Protein AF-A0AAU1L0T2-F1 (afdb_monomer_lite)

Secondary structure (DSSP, 8-state):
---------EE---HHHHHHHHHH-SS-B-HHHHHHHHHHHHHHH-TTTTTTS--PEEPHHHHHHHHHHHHHTTSEEEEEHHHHHHTTPPP----TTSEEEEEHHHHHHHHHHHHHHHHHHHHHHHHHHHHHHHHHHHHHHHHHHHHHHHHHHHHHHTTSS--S---

Foldseek 3Di:
DDDDDDPQAADQDDLVLLLVLQAVDPAFAFLVSSQVSSLVVVCVVCVPCPVVDDRYTYDSVNSVVSLVVCVVVQQKDWDFPVVCVVLVTDDPCPPRPTTTMHGNVSVVVSNVVSVVVVVVVVVVVVVVVVVVVCVVCVVVVVVVVVVVVVVVVCVVCVCVPVDPDDD

Radius of gyration: 35.53 Å; chains: 1; bounding box: 74×43×124 Å

Structure (mmCIF, N/CA/C/O backbone):
data_AF-A0AAU1L0T2-F1
#
_entry.id   AF-A0AAU1L0T2-F1
#
loop_
_atom_site.group_PDB
_atom_site.id
_atom_site.type_symbol
_atom_site.label_atom_id
_atom_site.label_alt_id
_atom_site.label_comp_id
_atom_site.label_asym_id
_atom_site.label_entity_id
_atom_site.label_seq_id
_atom_site.pdbx_PDB_ins_code
_atom_site.Cartn_x
_atom_site.Cartn_y
_atom_site.Cartn_z
_atom_site.occupancy
_atom_site.B_iso_or_equiv
_atom_site.auth_seq_id
_atom_site.auth_comp_id
_atom_site.auth_asym_id
_atom_site.auth_atom_id
_atom_site.pdbx_PDB_model_num
ATOM 1 N N . MET A 1 1 ? -11.400 26.387 43.778 1.00 40.84 1 MET A N 1
ATOM 2 C CA . MET A 1 1 ? -11.683 26.818 42.391 1.00 40.84 1 MET A CA 1
ATOM 3 C C . MET A 1 1 ? -10.673 26.092 41.508 1.00 40.84 1 MET A C 1
ATOM 5 O O . MET A 1 1 ? -9.512 26.439 41.593 1.00 40.84 1 MET A O 1
ATOM 9 N N . GLY A 1 2 ? -10.930 24.988 40.808 1.00 45.03 2 GLY A N 1
ATOM 10 C CA . GLY A 1 2 ? -12.168 24.442 40.255 1.00 45.03 2 GLY A CA 1
ATOM 11 C C . GLY A 1 2 ? -12.149 24.587 38.727 1.00 45.03 2 GLY A C 1
ATOM 12 O O . GLY A 1 2 ? -12.552 25.646 38.266 1.00 45.03 2 GLY A O 1
ATOM 13 N N . ALA A 1 3 ? -11.637 23.565 38.020 1.00 42.22 3 ALA A N 1
ATOM 14 C CA . ALA A 1 3 ? -11.908 23.133 36.629 1.00 42.22 3 ALA A CA 1
ATOM 15 C C . ALA A 1 3 ? -10.679 22.343 36.118 1.00 42.22 3 ALA A C 1
ATOM 17 O O . ALA A 1 3 ? -9.678 22.920 35.711 1.00 42.22 3 ALA A O 1
ATOM 18 N N . SER A 1 4 ? -10.612 21.043 36.405 1.00 45.81 4 SER A N 1
ATOM 19 C CA . SER A 1 4 ? -11.071 19.992 35.482 1.00 45.81 4 SER A CA 1
ATOM 20 C C . SER A 1 4 ? -10.161 19.885 34.262 1.00 45.81 4 SER A C 1
ATOM 22 O O . SER A 1 4 ? -10.431 20.469 33.218 1.00 45.81 4 SER A O 1
ATOM 24 N N . GLY A 1 5 ? -9.095 19.091 34.397 1.00 42.91 5 GLY A N 1
ATOM 25 C CA . GLY A 1 5 ? -8.595 18.368 33.237 1.00 42.91 5 GLY A CA 1
ATOM 26 C C . GLY A 1 5 ? -9.745 17.491 32.763 1.00 42.91 5 GLY A C 1
ATOM 27 O O . GLY A 1 5 ? -10.209 16.632 33.510 1.00 42.91 5 GLY A O 1
ATOM 28 N N . GLU A 1 6 ? -10.292 17.788 31.589 1.00 48.19 6 GLU A N 1
ATOM 29 C CA . GLU A 1 6 ? -11.193 16.871 30.907 1.00 48.19 6 GLU A CA 1
ATOM 30 C C . GLU A 1 6 ? -10.408 15.581 30.660 1.00 48.19 6 GLU A C 1
ATOM 32 O O . GLU A 1 6 ? -9.675 15.469 29.677 1.00 48.19 6 GLU A O 1
ATOM 37 N N . ASP A 1 7 ? -10.542 14.610 31.565 1.00 53.34 7 ASP A N 1
ATOM 38 C CA . ASP A 1 7 ? -10.287 13.208 31.259 1.00 53.34 7 ASP A CA 1
ATOM 39 C C . ASP A 1 7 ? -11.260 12.847 30.135 1.00 53.34 7 ASP A C 1
ATOM 41 O O . ASP A 1 7 ? -12.399 12.425 30.366 1.00 53.34 7 ASP A O 1
ATOM 45 N N . ARG A 1 8 ? -10.843 13.092 28.886 1.00 62.12 8 ARG A N 1
ATOM 46 C CA . ARG A 1 8 ? -11.517 12.535 27.719 1.00 62.12 8 ARG A CA 1
ATOM 47 C C . ARG A 1 8 ? -11.529 11.037 27.938 1.00 62.12 8 ARG A C 1
ATOM 49 O O . ARG A 1 8 ? -10.487 10.386 27.865 1.00 62.12 8 ARG A O 1
ATOM 56 N N . ARG A 1 9 ? -12.710 10.498 28.239 1.00 75.25 9 ARG A N 1
ATOM 57 C CA . ARG A 1 9 ? -12.905 9.056 28.310 1.00 75.25 9 ARG A CA 1
ATOM 58 C C . ARG A 1 9 ? -12.421 8.485 26.984 1.00 75.25 9 ARG A C 1
ATOM 60 O O . ARG A 1 9 ? -12.771 8.992 25.921 1.00 75.25 9 ARG A O 1
ATOM 67 N N . THR A 1 10 ? -11.556 7.488 27.061 1.00 83.62 10 THR A N 1
ATOM 68 C CA . THR A 1 10 ? -11.160 6.719 25.889 1.00 83.62 10 THR A CA 1
ATOM 69 C C . THR A 1 10 ?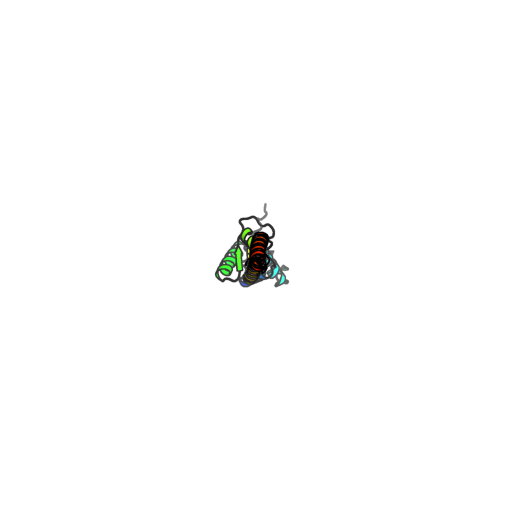 -11.769 5.335 25.981 1.00 83.62 10 THR A C 1
ATOM 71 O O . THR A 1 10 ? -12.031 4.832 27.076 1.00 83.62 10 THR A O 1
ATOM 74 N N . TYR A 1 11 ? -12.026 4.718 24.834 1.00 87.00 11 TYR A N 1
ATOM 75 C CA . TYR A 1 11 ? -12.438 3.320 24.765 1.00 87.00 11 TYR A CA 1
ATOM 76 C C . TYR A 1 11 ? -11.446 2.511 23.935 1.00 87.00 11 TYR A C 1
ATOM 78 O O . TYR A 1 11 ? -10.783 3.040 23.041 1.00 87.00 11 TYR A O 1
ATOM 86 N N . ALA A 1 12 ? -11.361 1.214 24.217 1.00 89.75 12 ALA A N 1
ATOM 87 C CA . ALA A 1 12 ? -10.653 0.270 23.366 1.00 89.75 12 ALA A CA 1
ATOM 88 C C . ALA A 1 12 ? -11.597 -0.176 22.235 1.00 89.75 12 ALA A C 1
ATOM 90 O O . ALA A 1 12 ? -12.632 -0.780 22.535 1.00 89.75 12 ALA A O 1
ATOM 91 N N . PRO A 1 13 ? -11.312 0.155 20.963 1.00 90.19 13 PRO A N 1
ATOM 92 C CA . PRO A 1 13 ? -12.113 -0.335 19.850 1.00 90.19 13 PRO A CA 1
ATOM 93 C C . PRO A 1 13 ? -11.900 -1.833 19.643 1.00 90.19 13 PRO A C 1
ATOM 95 O O . PRO A 1 13 ? -10.905 -2.404 20.082 1.00 90.19 13 PRO A O 1
ATOM 98 N N . SER A 1 14 ? -12.832 -2.471 18.947 1.00 93.31 14 SER A N 1
ATOM 99 C CA . SER A 1 14 ? -12.681 -3.853 18.499 1.00 93.31 14 SER A CA 1
ATOM 100 C C . SER A 1 14 ? -11.795 -3.952 17.252 1.00 93.31 14 SER A C 1
ATOM 102 O O . SER A 1 14 ? -11.683 -3.015 16.454 1.00 93.31 14 SER A O 1
ATOM 104 N N . GLN A 1 15 ? -11.206 -5.130 17.036 1.00 94.56 15 GLN A N 1
ATOM 105 C CA . GLN A 1 15 ? -10.428 -5.431 15.831 1.00 94.56 15 GLN A CA 1
ATOM 106 C C . GLN A 1 15 ? -11.252 -5.234 14.544 1.00 94.56 15 GLN A C 1
ATOM 108 O O . GLN A 1 15 ? -10.737 -4.722 13.549 1.00 94.56 15 GLN A O 1
ATOM 113 N N . GLU A 1 16 ? -12.537 -5.603 14.562 1.00 94.06 16 GLU A N 1
ATOM 114 C CA . GLU A 1 16 ? -13.444 -5.435 13.420 1.00 94.06 16 GLU A CA 1
ATOM 115 C C . GLU A 1 16 ? -13.671 -3.961 13.073 1.00 94.06 16 GLU A C 1
ATOM 117 O O . GLU A 1 16 ? -13.655 -3.601 11.896 1.00 94.06 16 GLU A O 1
ATOM 122 N N . GLU A 1 17 ? -13.831 -3.095 14.077 1.00 93.31 17 GLU A N 1
ATOM 123 C CA . GLU A 1 17 ? -13.991 -1.652 13.871 1.00 93.31 17 GLU A CA 1
ATOM 124 C C . GLU A 1 17 ? -12.731 -1.027 13.265 1.00 93.31 17 GLU A C 1
ATOM 126 O O . GLU A 1 17 ? -12.827 -0.268 12.298 1.00 93.31 17 GLU A O 1
ATOM 131 N N . VAL A 1 18 ? -11.548 -1.387 13.777 1.00 94.50 18 VAL A N 1
ATOM 132 C CA . VAL A 1 18 ? -10.262 -0.916 13.234 1.00 94.50 18 VAL A CA 1
ATOM 133 C C . VAL A 1 18 ? -10.078 -1.391 11.792 1.00 94.50 18 VAL A C 1
ATOM 135 O O . VAL A 1 18 ? -9.724 -0.600 10.913 1.00 94.50 18 VAL A O 1
ATOM 138 N N . LEU A 1 19 ? -10.375 -2.660 11.507 1.00 95.25 19 LEU A N 1
ATOM 139 C CA . LEU A 1 19 ? -10.273 -3.204 10.156 1.00 95.25 19 LEU A CA 1
ATOM 140 C C . LEU A 1 19 ? -11.262 -2.535 9.191 1.00 95.25 19 LEU A C 1
ATOM 142 O O . LEU A 1 19 ? -10.889 -2.208 8.061 1.00 95.25 19 LEU A O 1
ATOM 146 N N . ALA A 1 20 ? -12.509 -2.323 9.616 1.00 93.56 20 ALA A N 1
ATOM 147 C CA . ALA A 1 20 ? -13.526 -1.638 8.825 1.00 93.56 20 ALA A CA 1
ATOM 148 C C . ALA A 1 20 ? -13.111 -0.193 8.519 1.00 93.56 20 ALA A C 1
ATOM 150 O O . ALA A 1 20 ? -13.215 0.242 7.368 1.00 93.56 20 ALA A O 1
ATOM 151 N N . ALA A 1 21 ? -12.563 0.513 9.514 1.00 93.19 21 ALA A N 1
ATOM 152 C CA . ALA A 1 21 ? -12.003 1.843 9.335 1.00 93.19 21 ALA A CA 1
ATOM 153 C C . ALA A 1 21 ? -10.920 1.823 8.260 1.00 93.19 21 ALA A C 1
ATOM 155 O O . ALA A 1 21 ? -11.095 2.491 7.246 1.00 93.19 21 ALA A O 1
ATOM 156 N N . VAL A 1 22 ? -9.873 1.000 8.394 1.00 93.62 22 VAL A N 1
ATOM 157 C CA . VAL A 1 22 ? -8.775 0.908 7.409 1.00 93.62 22 VAL A CA 1
ATOM 158 C C . VAL A 1 22 ? -9.279 0.552 6.004 1.00 93.62 22 VAL A C 1
ATOM 160 O O . VAL A 1 22 ? -8.807 1.118 5.016 1.00 93.62 22 VAL A O 1
ATOM 163 N N . LYS A 1 23 ? -10.256 -0.357 5.889 1.00 92.62 23 LYS A N 1
ATOM 164 C CA . LYS A 1 23 ? -10.842 -0.766 4.599 1.00 92.62 23 LYS A CA 1
ATOM 165 C C . LYS A 1 23 ? -11.682 0.321 3.928 1.00 92.62 23 LYS A C 1
ATOM 167 O O . LYS A 1 23 ? -11.789 0.310 2.702 1.00 92.62 23 LYS A O 1
ATOM 172 N N . SER A 1 24 ? -12.254 1.251 4.692 1.00 89.38 24 SER A N 1
ATOM 173 C CA . SER A 1 24 ? -13.046 2.353 4.135 1.00 89.38 24 SER A CA 1
ATOM 174 C C . SER A 1 24 ? -12.206 3.377 3.360 1.00 89.38 24 SER A C 1
ATOM 176 O O . SER A 1 24 ? -12.738 4.102 2.519 1.00 89.38 24 SER A O 1
ATOM 178 N N . TRP A 1 25 ? -10.887 3.417 3.582 1.00 84.62 25 TRP A N 1
ATOM 179 C CA . TRP A 1 25 ? -10.014 4.397 2.944 1.00 84.62 25 TRP A CA 1
ATOM 180 C C . TRP A 1 25 ? -9.539 3.951 1.560 1.00 84.62 25 TRP A C 1
ATOM 182 O O . TRP A 1 25 ? -8.994 2.863 1.352 1.00 84.62 25 TRP A O 1
ATOM 192 N N . GLY A 1 26 ? -9.644 4.870 0.599 1.00 84.44 26 GLY A N 1
ATOM 193 C CA . GLY A 1 26 ? -9.054 4.722 -0.733 1.00 84.44 26 GLY A CA 1
ATOM 194 C C . GLY A 1 26 ? -7.537 4.949 -0.786 1.00 84.44 26 GLY A C 1
ATOM 195 O O . GLY A 1 26 ? -6.963 4.859 -1.868 1.00 84.44 26 GLY A O 1
ATOM 196 N N . ARG A 1 27 ? -6.891 5.264 0.344 1.00 88.62 27 ARG A N 1
ATOM 197 C CA . ARG A 1 27 ? -5.453 5.554 0.451 1.00 88.62 27 ARG A CA 1
ATOM 198 C C . ARG A 1 27 ? -4.893 5.130 1.819 1.00 88.62 27 ARG A C 1
ATOM 200 O O . ARG A 1 27 ? -5.693 4.966 2.738 1.00 88.62 27 ARG A O 1
ATOM 207 N N . PRO A 1 28 ? -3.564 4.982 1.966 1.00 92.69 28 PRO A N 1
ATOM 208 C CA . PRO A 1 28 ? -2.928 4.779 3.265 1.00 92.69 28 PRO A CA 1
ATOM 209 C C . PRO A 1 28 ? -3.184 5.959 4.207 1.00 92.69 28 PRO A C 1
ATOM 211 O O . PRO A 1 28 ? -3.214 7.106 3.758 1.00 92.69 28 PRO A O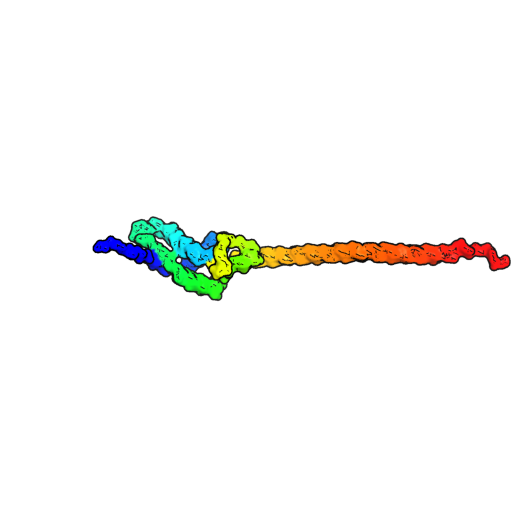 1
ATOM 214 N N . SER A 1 29 ? -3.343 5.677 5.499 1.00 91.62 29 SER A N 1
ATOM 215 C CA . SER A 1 29 ? -3.737 6.675 6.500 1.00 91.62 29 SER A CA 1
ATOM 216 C C . SER A 1 29 ? -2.924 6.570 7.784 1.00 91.62 29 SER A C 1
ATOM 218 O O . SER A 1 29 ? -2.438 5.496 8.140 1.00 91.62 29 SER A O 1
ATOM 220 N N . SER A 1 30 ? -2.766 7.698 8.479 1.00 92.31 30 SER A N 1
ATOM 221 C CA . SER A 1 30 ? -2.051 7.745 9.755 1.00 92.31 30 SER A CA 1
ATOM 222 C C . SER A 1 30 ? -2.833 7.040 10.864 1.00 92.31 30 SER A C 1
ATOM 224 O O . SER A 1 30 ? -4.048 6.857 10.762 1.00 92.31 30 SER A O 1
ATOM 226 N N . LEU A 1 31 ? -2.142 6.676 11.943 1.00 91.94 31 LEU A N 1
ATOM 227 C CA . LEU A 1 31 ? -2.755 6.071 13.126 1.00 91.94 31 LEU A CA 1
ATOM 228 C C . LEU A 1 31 ? -3.900 6.936 13.686 1.00 91.94 31 LEU A C 1
ATOM 230 O O . LEU A 1 31 ? -4.978 6.432 13.989 1.00 91.94 31 LEU A O 1
ATOM 234 N N . GLU A 1 32 ? -3.688 8.247 13.761 1.00 90.75 32 GLU A N 1
ATOM 235 C CA . GLU A 1 32 ? -4.660 9.221 14.261 1.00 90.75 32 GLU A CA 1
ATOM 236 C C . GLU A 1 32 ? -5.886 9.300 13.345 1.00 90.75 32 GLU A C 1
ATOM 238 O O . GLU A 1 32 ? -7.019 9.375 13.815 1.00 90.75 32 GLU A O 1
ATOM 243 N N . SER A 1 33 ? -5.667 9.224 12.030 1.00 91.25 33 SER A N 1
ATOM 244 C CA . SER A 1 33 ? -6.749 9.198 11.042 1.00 91.25 33 SER A CA 1
ATOM 245 C C . SER A 1 33 ? -7.574 7.915 11.144 1.00 91.25 33 SER A C 1
ATOM 247 O O . SER A 1 33 ? -8.796 7.957 10.996 1.00 91.25 33 SER A O 1
ATOM 249 N N . VAL A 1 34 ? -6.929 6.778 11.432 1.00 92.62 34 VAL A N 1
ATOM 250 C CA . VAL A 1 34 ? -7.623 5.508 11.685 1.00 92.62 34 VAL A CA 1
ATOM 251 C C . VAL A 1 34 ? -8.450 5.602 12.966 1.00 92.62 34 VAL A C 1
ATOM 253 O O . VAL A 1 34 ? -9.634 5.283 12.923 1.00 92.62 34 VAL A O 1
ATOM 256 N N . ALA A 1 35 ? -7.886 6.101 14.069 1.00 91.50 35 ALA A N 1
ATOM 257 C CA . ALA A 1 35 ? -8.624 6.290 15.321 1.00 91.50 35 ALA A CA 1
ATOM 258 C C . ALA A 1 35 ? -9.851 7.206 15.133 1.00 91.50 35 ALA A C 1
ATOM 260 O O . ALA A 1 35 ? -10.962 6.854 15.530 1.00 91.50 35 ALA A O 1
ATOM 261 N N . ALA A 1 36 ? -9.689 8.327 14.423 1.00 89.81 36 ALA A N 1
ATOM 262 C CA . ALA A 1 36 ? -10.794 9.232 14.109 1.00 89.81 36 ALA A CA 1
ATOM 263 C C . ALA A 1 36 ? -11.874 8.581 13.223 1.00 89.81 36 ALA A C 1
ATOM 265 O O . ALA A 1 36 ? -13.068 8.841 13.400 1.00 89.81 36 ALA A O 1
ATOM 266 N N . ALA A 1 37 ? -11.478 7.729 12.272 1.00 90.88 37 ALA A N 1
ATOM 267 C CA . ALA A 1 37 ? -12.412 6.986 11.429 1.00 90.88 37 ALA A CA 1
ATOM 268 C C . ALA A 1 37 ? -13.189 5.927 12.223 1.00 90.88 37 ALA A C 1
ATOM 270 O O . ALA A 1 37 ? -14.388 5.772 12.004 1.00 90.88 37 ALA A O 1
ATOM 271 N N . VAL A 1 38 ? -12.538 5.246 13.167 1.00 91.56 38 VAL A N 1
ATOM 272 C CA . VAL A 1 38 ? -13.197 4.316 14.095 1.00 91.56 38 VAL A CA 1
ATOM 273 C C . VAL A 1 38 ? -14.267 5.050 14.912 1.00 91.56 38 VAL A C 1
ATOM 275 O O . VAL A 1 38 ? -15.417 4.611 14.948 1.00 91.56 38 VAL A O 1
ATOM 278 N N . ASP A 1 39 ? -13.951 6.234 15.443 1.00 89.38 39 ASP A N 1
ATOM 279 C CA . ASP A 1 39 ? -14.922 7.070 16.161 1.00 89.38 39 ASP A CA 1
ATOM 280 C C . ASP A 1 39 ? -16.088 7.530 15.284 1.00 89.38 39 ASP A C 1
ATOM 282 O O . ASP A 1 39 ? -17.227 7.635 15.746 1.00 89.38 39 ASP A O 1
ATOM 286 N N . ALA A 1 40 ? -15.823 7.851 14.017 1.00 87.88 40 ALA A N 1
ATOM 287 C CA . ALA A 1 40 ? -16.866 8.227 13.070 1.00 87.88 40 ALA A CA 1
ATOM 288 C C . ALA A 1 40 ? -17.785 7.039 12.744 1.00 87.88 40 ALA A C 1
ATOM 290 O O . ALA A 1 40 ? -19.008 7.193 12.736 1.00 87.88 40 ALA A O 1
ATOM 291 N N . LEU A 1 41 ? -17.213 5.849 12.530 1.00 87.38 41 LEU A N 1
ATOM 292 C CA . LEU A 1 41 ? -17.967 4.623 12.273 1.00 87.38 41 LEU A CA 1
ATOM 293 C C . LEU A 1 41 ? -18.850 4.261 13.463 1.00 87.38 41 LEU A C 1
ATOM 295 O O . LEU A 1 41 ? -20.048 4.033 13.282 1.00 87.38 41 LEU A O 1
ATOM 299 N N . ARG A 1 42 ? -18.301 4.293 14.678 1.00 84.62 42 ARG A N 1
ATOM 300 C CA . ARG A 1 42 ? -19.053 3.983 15.894 1.00 84.62 42 ARG A CA 1
ATOM 301 C C . ARG A 1 42 ? -20.204 4.962 16.125 1.00 84.62 42 ARG A C 1
ATOM 303 O O . ARG A 1 42 ? -21.342 4.534 16.296 1.00 84.62 42 ARG A O 1
ATOM 310 N N . ARG A 1 43 ? -19.956 6.272 15.995 1.00 82.94 43 ARG A N 1
ATOM 311 C CA . ARG A 1 43 ? -21.014 7.302 16.067 1.00 82.94 43 ARG A CA 1
ATOM 312 C C . ARG A 1 43 ? -22.094 7.122 15.001 1.00 82.94 43 ARG A C 1
ATOM 314 O O . ARG A 1 43 ? -23.265 7.384 15.258 1.00 82.94 43 ARG A O 1
ATOM 321 N N . SER A 1 44 ? -21.717 6.678 13.802 1.00 81.38 44 SER A N 1
ATOM 322 C CA . SER A 1 44 ? -22.679 6.432 12.724 1.00 81.38 44 SER A CA 1
ATOM 323 C C . SER A 1 44 ? -23.575 5.215 12.980 1.00 81.38 44 SER A C 1
ATOM 325 O O . SER A 1 44 ? -24.728 5.226 12.544 1.00 81.38 44 SER A O 1
ATOM 327 N N . ARG A 1 45 ? -23.059 4.203 13.695 1.00 80.75 45 ARG A N 1
ATOM 328 C CA . ARG A 1 45 ? -23.766 2.975 14.082 1.00 80.75 45 ARG A CA 1
ATOM 329 C C . ARG A 1 45 ? -24.700 3.220 15.265 1.00 80.75 45 ARG A C 1
ATOM 331 O O . ARG A 1 45 ? -25.869 2.851 15.205 1.00 80.75 45 ARG A O 1
ATOM 338 N N . ASP A 1 46 ? -24.211 3.924 16.280 1.00 73.25 46 ASP A N 1
ATOM 339 C CA . ASP A 1 46 ? -24.907 4.114 17.551 1.00 73.25 46 ASP A CA 1
ATOM 340 C C . ASP A 1 46 ? -25.511 5.523 17.664 1.00 73.25 46 ASP A C 1
ATOM 342 O O . ASP A 1 46 ? -25.338 6.211 18.671 1.00 73.25 46 ASP A O 1
ATOM 346 N N . ARG A 1 47 ? -26.248 5.966 16.631 1.00 63.53 47 ARG A N 1
ATOM 347 C CA . ARG A 1 47 ? -26.852 7.319 16.570 1.00 63.53 47 ARG A CA 1
ATOM 348 C C . ARG A 1 47 ? -27.687 7.690 17.806 1.00 63.53 47 ARG A C 1
ATOM 350 O O . ARG A 1 47 ? -27.842 8.870 18.077 1.00 63.53 47 ARG A O 1
ATOM 357 N N . LEU A 1 48 ? -28.206 6.700 18.539 1.00 56.16 48 LEU A N 1
ATOM 358 C CA . LEU A 1 48 ? -28.976 6.879 19.778 1.00 56.16 48 LEU A CA 1
ATOM 359 C C . LEU A 1 48 ? -28.114 6.900 21.057 1.00 56.16 48 LEU A C 1
ATOM 361 O O . LEU A 1 48 ? -28.524 7.505 22.039 1.00 56.16 48 LEU A O 1
ATOM 365 N N . ALA A 1 49 ? -26.934 6.268 21.072 1.00 53.41 49 ALA A N 1
ATOM 366 C CA . ALA A 1 49 ? -26.038 6.271 22.239 1.00 53.41 49 ALA A CA 1
ATOM 367 C C . ALA A 1 49 ? -25.090 7.483 22.248 1.00 53.41 49 ALA A C 1
ATOM 369 O O . ALA A 1 49 ? -24.628 7.901 23.308 1.00 53.41 49 ALA A O 1
ATOM 370 N N . ALA A 1 50 ? -24.843 8.077 21.075 1.00 53.44 50 ALA A N 1
ATOM 371 C CA . ALA A 1 50 ? -23.979 9.245 20.905 1.00 53.44 50 ALA A CA 1
ATOM 372 C C . ALA A 1 50 ? -24.474 10.511 21.635 1.00 53.44 50 ALA A C 1
ATOM 374 O O . ALA A 1 50 ? -23.676 11.415 21.867 1.00 53.44 50 ALA A O 1
ATOM 375 N N . GLU A 1 51 ? -25.759 10.583 22.002 1.00 54.56 51 GLU A N 1
ATOM 376 C CA . GLU A 1 51 ? -26.306 11.685 22.812 1.00 54.56 51 GLU A CA 1
ATOM 377 C C . GLU A 1 51 ? -26.197 11.439 24.329 1.00 54.56 51 GLU A C 1
ATOM 379 O O . GLU A 1 51 ? -26.315 12.384 25.107 1.00 54.56 51 GLU A O 1
ATOM 384 N N . ALA A 1 52 ? -25.952 10.195 24.762 1.00 53.16 52 ALA A N 1
ATOM 385 C CA . ALA A 1 52 ? -25.951 9.801 26.174 1.00 53.16 52 ALA A CA 1
ATOM 386 C C . ALA A 1 52 ? -24.543 9.585 26.754 1.00 53.16 52 ALA A C 1
ATOM 388 O O . ALA A 1 52 ? -24.327 9.826 27.942 1.00 53.16 52 ALA A O 1
ATOM 389 N N . ASP A 1 53 ? -23.583 9.159 25.931 1.00 52.62 53 ASP A N 1
ATOM 390 C CA . ASP A 1 53 ? -22.186 8.999 26.334 1.00 52.62 53 ASP A CA 1
ATOM 391 C C . ASP A 1 53 ? -21.395 10.239 25.899 1.00 52.62 53 ASP A C 1
ATOM 393 O O . ASP A 1 53 ? -21.263 10.527 24.708 1.00 52.62 53 ASP A O 1
ATOM 397 N N . GLY A 1 54 ? -20.874 11.003 26.865 1.00 57.34 54 GLY A N 1
ATOM 398 C CA . GLY A 1 54 ? -19.966 12.118 26.581 1.00 57.34 54 GLY A CA 1
ATOM 399 C C . GLY A 1 54 ? -18.844 11.671 25.637 1.00 57.34 54 GLY A C 1
ATOM 400 O O . GLY A 1 54 ? -18.400 10.531 25.730 1.00 57.34 54 GLY A O 1
ATOM 401 N N . ALA A 1 55 ? -18.425 12.551 24.720 1.00 62.25 55 ALA A N 1
ATOM 402 C CA . ALA A 1 55 ? -17.576 12.244 23.562 1.00 62.25 55 ALA A CA 1
ATOM 403 C C . ALA A 1 55 ? -16.320 11.414 23.910 1.00 62.25 55 ALA A C 1
ATOM 405 O O . ALA A 1 55 ? -15.248 11.961 24.170 1.00 62.25 55 ALA A O 1
ATOM 406 N N . SER A 1 56 ? -16.472 10.088 23.912 1.00 73.69 56 SER A N 1
ATOM 407 C CA . SER A 1 56 ? -15.401 9.134 24.169 1.00 73.69 56 SER A CA 1
ATOM 408 C C . SER A 1 56 ? -14.674 8.850 22.862 1.00 73.69 56 SER A C 1
ATOM 410 O O . SER A 1 56 ? -15.311 8.536 21.854 1.00 73.69 56 SER A O 1
ATOM 412 N N . CYS A 1 57 ? -13.353 8.995 22.866 1.00 83.62 57 CYS A N 1
ATOM 413 C CA . CYS A 1 57 ? -12.521 8.784 21.681 1.00 83.62 57 CYS A CA 1
ATOM 414 C C . CYS A 1 57 ? -11.854 7.409 21.715 1.00 83.62 57 CYS A C 1
ATOM 416 O O . CYS A 1 57 ? -11.524 6.888 22.783 1.00 83.62 57 CYS A O 1
ATOM 418 N N . ALA A 1 58 ? -11.598 6.826 20.549 1.00 86.00 58 ALA A N 1
ATOM 419 C CA . ALA A 1 58 ? -10.814 5.605 20.455 1.00 86.00 58 ALA A CA 1
ATOM 420 C C . ALA A 1 58 ? -9.415 5.841 21.043 1.00 86.00 58 ALA A C 1
ATOM 422 O O . ALA A 1 58 ? -8.732 6.812 20.705 1.00 86.00 58 ALA A O 1
ATOM 423 N N . SER A 1 59 ? -8.973 4.939 21.919 1.00 90.81 59 SER A N 1
ATOM 424 C CA . SER A 1 59 ? -7.606 4.960 22.431 1.00 90.81 59 SER A CA 1
ATOM 425 C C . SER A 1 59 ? -6.626 4.727 21.282 1.00 90.81 59 SER A C 1
ATOM 427 O O . SER A 1 59 ? -6.621 3.667 20.655 1.00 90.81 59 SER A O 1
ATOM 429 N N . VAL A 1 60 ? -5.776 5.721 21.019 1.00 90.81 60 VAL A N 1
ATOM 430 C CA . VAL A 1 60 ? -4.741 5.662 19.977 1.00 90.81 60 VAL A CA 1
ATOM 431 C C . VAL A 1 60 ? -3.765 4.510 20.234 1.00 90.81 60 VAL A C 1
ATOM 433 O O . VAL A 1 60 ? -3.345 3.839 19.292 1.00 90.81 60 VAL A O 1
ATOM 436 N N . GLU A 1 61 ? -3.450 4.229 21.501 1.00 92.00 61 GLU A N 1
ATOM 437 C CA . GLU A 1 61 ? -2.606 3.094 21.887 1.00 92.00 61 GLU A CA 1
ATOM 438 C C . GLU A 1 61 ? -3.282 1.755 21.577 1.00 92.00 61 GLU A C 1
ATOM 440 O O . GLU A 1 61 ? -2.654 0.880 20.982 1.00 92.00 61 GLU A O 1
ATOM 445 N N . ALA A 1 62 ? -4.574 1.615 21.892 1.00 93.06 62 ALA A N 1
ATOM 446 C CA . ALA A 1 62 ? -5.330 0.402 21.578 1.00 93.06 62 ALA A CA 1
ATOM 447 C C . ALA A 1 62 ? -5.446 0.184 20.060 1.00 93.06 62 ALA A C 1
ATOM 449 O O . ALA A 1 62 ? -5.238 -0.925 19.575 1.00 93.06 62 ALA A O 1
ATOM 450 N N . VAL A 1 63 ? -5.704 1.250 19.291 1.00 94.56 63 VAL A N 1
ATOM 451 C CA . VAL A 1 63 ? -5.713 1.190 17.819 1.00 94.56 63 VAL A CA 1
ATOM 452 C C . VAL A 1 63 ? -4.338 0.788 17.284 1.00 94.56 63 VAL A C 1
ATOM 454 O O . VAL A 1 63 ? -4.260 -0.026 16.368 1.00 94.56 63 VAL A O 1
ATOM 457 N N . SER A 1 64 ? -3.252 1.318 17.853 1.00 94.81 64 SER A N 1
ATOM 458 C CA . SER A 1 64 ? -1.885 0.961 17.458 1.00 94.81 64 SER A CA 1
ATOM 459 C C . SER A 1 64 ? -1.597 -0.525 17.679 1.00 94.81 64 SER A C 1
ATOM 461 O O . SER A 1 64 ? -1.088 -1.178 16.770 1.00 94.81 64 SER A O 1
ATOM 463 N N . GLY A 1 65 ? -1.967 -1.067 18.846 1.00 95.38 65 GLY A N 1
ATOM 464 C CA . GLY A 1 65 ? -1.829 -2.496 19.148 1.00 95.38 65 GLY A CA 1
ATOM 465 C C . GLY A 1 65 ? -2.610 -3.368 18.164 1.00 95.38 65 GLY A C 1
ATOM 466 O O . GLY A 1 65 ? -2.036 -4.244 17.523 1.00 95.38 65 GLY A O 1
ATOM 467 N N . LEU A 1 66 ? -3.884 -3.047 17.931 1.00 96.69 66 LEU A N 1
ATOM 468 C CA . LEU A 1 66 ? -4.729 -3.790 16.988 1.00 96.69 66 LEU A CA 1
ATOM 469 C C . LEU A 1 66 ? -4.225 -3.714 15.542 1.00 96.69 66 LEU A C 1
ATOM 471 O O . LEU A 1 66 ? -4.326 -4.685 14.798 1.00 96.69 66 LEU A O 1
ATOM 475 N N . LEU A 1 67 ? -3.673 -2.576 15.112 1.00 96.31 67 LEU A N 1
ATOM 476 C CA . LEU A 1 67 ? -3.076 -2.452 13.780 1.00 96.31 67 LEU A CA 1
ATOM 477 C C . LEU A 1 67 ? -1.825 -3.321 13.622 1.00 96.31 67 LEU A C 1
ATOM 479 O O . LEU A 1 67 ? -1.593 -3.834 12.528 1.00 96.31 67 LEU A O 1
ATOM 483 N N . GLN A 1 68 ? -1.042 -3.504 14.688 1.00 95.81 68 GLN A N 1
ATOM 484 C CA . GLN A 1 68 ? 0.096 -4.424 14.683 1.00 95.81 68 GLN A CA 1
ATOM 485 C C . GLN A 1 68 ? -0.380 -5.874 14.569 1.00 95.81 68 GLN A C 1
ATOM 487 O O . GLN A 1 68 ? 0.061 -6.578 13.664 1.00 95.81 68 GLN A O 1
ATOM 492 N N . GLU A 1 69 ? -1.353 -6.285 15.384 1.00 96.81 69 GLU A N 1
ATOM 493 C CA . GLU A 1 69 ? -1.956 -7.626 15.307 1.00 96.81 69 GLU A CA 1
ATOM 494 C C . GLU A 1 69 ? -2.555 -7.909 13.917 1.00 96.81 69 GLU A C 1
ATOM 496 O O . GLU A 1 69 ? -2.369 -8.980 13.338 1.00 96.81 69 GLU A O 1
ATOM 501 N N . LEU A 1 70 ? -3.238 -6.925 13.325 1.00 96.88 70 LEU A N 1
ATOM 502 C CA . LEU A 1 70 ? -3.795 -7.032 11.976 1.00 96.88 70 LEU A CA 1
ATOM 503 C C . LEU A 1 70 ? -2.719 -7.101 10.879 1.00 96.88 70 LEU A C 1
ATOM 505 O O . LEU A 1 70 ? -2.979 -7.668 9.813 1.00 96.88 70 LEU A O 1
ATOM 509 N N . ASP A 1 71 ? -1.543 -6.507 11.089 1.00 96.44 71 ASP A N 1
ATOM 510 C CA . ASP A 1 71 ? -0.410 -6.581 10.156 1.00 96.44 71 ASP A CA 1
ATOM 511 C C . ASP A 1 71 ? 0.284 -7.941 10.227 1.00 96.44 71 ASP A C 1
ATOM 513 O O . ASP A 1 71 ? 0.608 -8.521 9.184 1.00 96.44 71 ASP A O 1
ATOM 517 N N . GLU A 1 72 ? 0.424 -8.491 11.435 1.00 96.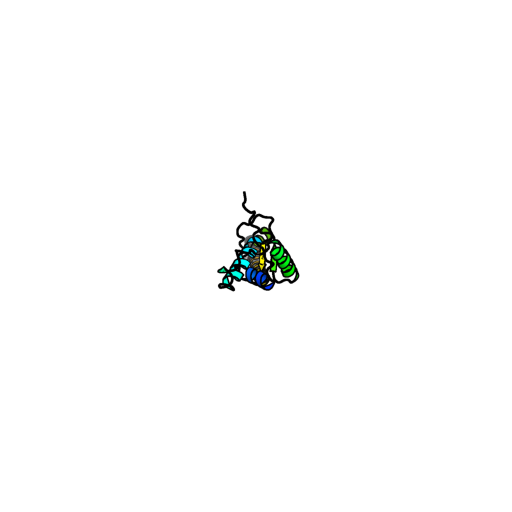19 72 GLU A N 1
ATOM 518 C CA . GLU A 1 72 ? 0.875 -9.866 11.674 1.00 96.19 72 GLU A CA 1
ATOM 519 C C . GLU A 1 72 ? -0.088 -10.884 11.050 1.00 96.19 72 GLU A C 1
ATOM 521 O O . GLU A 1 72 ? 0.341 -11.822 10.377 1.00 96.19 72 GLU A O 1
ATOM 526 N N . ALA A 1 73 ? -1.396 -10.642 11.166 1.00 96.50 73 ALA A N 1
ATOM 527 C CA . ALA A 1 73 ? -2.444 -11.439 10.529 1.00 96.50 73 ALA A CA 1
ATOM 528 C C . ALA A 1 73 ? -2.596 -11.189 9.014 1.00 96.50 73 ALA A C 1
ATOM 530 O O . ALA A 1 73 ? -3.495 -11.751 8.383 1.00 96.50 73 ALA A O 1
ATOM 531 N N . LEU A 1 74 ? -1.746 -10.349 8.408 1.00 95.25 74 LEU A N 1
ATOM 532 C CA . LEU A 1 74 ? -1.753 -10.024 6.976 1.00 95.25 74 LEU A CA 1
ATOM 533 C C . LEU A 1 74 ? -3.094 -9.469 6.464 1.00 95.25 74 LEU A C 1
ATOM 535 O O . LEU A 1 74 ? -3.470 -9.696 5.310 1.00 95.25 74 LEU A O 1
ATOM 539 N N . GLN A 1 75 ? -3.809 -8.716 7.296 1.00 96.94 75 GLN A N 1
ATOM 540 C CA . GLN A 1 75 ? -5.047 -8.034 6.910 1.00 96.94 75 GLN A CA 1
ATOM 541 C C . GLN A 1 75 ? -4.816 -6.560 6.566 1.00 96.94 75 GLN A C 1
ATOM 543 O O . GLN A 1 75 ? -5.452 -6.015 5.655 1.00 96.94 75 GLN A O 1
ATOM 548 N N . VAL A 1 76 ? -3.869 -5.920 7.249 1.00 96.44 76 VAL A N 1
ATOM 549 C CA . VAL A 1 76 ? -3.404 -4.559 6.955 1.00 96.44 76 VAL A CA 1
ATOM 550 C C . VAL A 1 76 ? -1.897 -4.564 6.710 1.00 96.44 76 VAL A C 1
ATOM 552 O O . VAL A 1 76 ? -1.218 -5.543 6.996 1.00 96.44 76 VAL A O 1
ATOM 555 N N . LYS A 1 77 ? -1.379 -3.496 6.109 1.00 95.88 77 LYS A N 1
ATOM 556 C CA . LYS A 1 77 ? 0.055 -3.251 5.945 1.00 95.88 77 LYS A CA 1
ATOM 557 C C . LYS A 1 77 ? 0.386 -1.863 6.449 1.00 95.88 77 LYS A C 1
ATOM 559 O O . LYS A 1 77 ? -0.280 -0.901 6.067 1.00 95.88 77 LYS A O 1
ATOM 564 N N . GLY A 1 78 ? 1.417 -1.779 7.283 1.00 94.06 78 GLY A N 1
ATOM 565 C CA . GLY A 1 78 ? 1.958 -0.527 7.802 1.00 94.06 78 GLY A CA 1
ATOM 566 C C . GLY A 1 78 ? 3.331 -0.228 7.212 1.00 94.06 78 GLY A C 1
ATOM 567 O O . GLY A 1 78 ? 4.301 -0.908 7.543 1.00 94.06 78 GLY A O 1
ATOM 568 N N . TYR A 1 79 ? 3.442 0.819 6.393 1.00 92.56 79 TYR A N 1
ATOM 569 C CA . TYR A 1 79 ? 4.726 1.268 5.842 1.00 92.56 79 TYR A CA 1
ATOM 570 C C . TYR A 1 79 ? 4.961 2.765 6.031 1.00 92.56 79 TYR A C 1
ATOM 572 O O . TYR A 1 79 ? 3.995 3.528 6.080 1.00 92.56 79 TYR A O 1
ATOM 580 N N . PRO A 1 80 ? 6.230 3.211 6.090 1.00 91.25 80 PRO A N 1
ATOM 581 C CA . PRO A 1 80 ? 6.565 4.622 5.944 1.00 91.25 80 PRO A CA 1
ATOM 582 C C . PRO A 1 80 ? 6.027 5.202 4.628 1.00 91.25 80 PRO A C 1
ATOM 584 O O . PRO A 1 80 ? 5.878 4.486 3.633 1.00 91.25 80 PRO A O 1
ATOM 587 N N . SER A 1 81 ? 5.767 6.511 4.618 1.00 89.56 81 SER A N 1
ATOM 588 C CA . SER A 1 81 ? 5.228 7.237 3.455 1.00 89.56 81 SER A CA 1
ATOM 589 C C . SER A 1 81 ? 6.032 6.991 2.167 1.00 89.56 81 SER A C 1
ATOM 591 O O . SER A 1 81 ? 5.446 6.715 1.120 1.00 89.56 81 SER A O 1
ATOM 593 N N . GLU A 1 82 ? 7.367 6.987 2.241 1.00 89.56 82 GLU A N 1
ATOM 594 C CA . GLU A 1 82 ? 8.256 6.748 1.091 1.00 89.56 82 GLU A CA 1
ATOM 595 C C . GLU A 1 82 ? 8.020 5.405 0.383 1.00 89.56 82 GLU A C 1
ATOM 597 O O . GLU A 1 82 ? 8.029 5.343 -0.846 1.00 89.56 82 GLU A O 1
ATOM 602 N N . ASN A 1 83 ? 7.722 4.343 1.132 1.00 91.44 83 ASN A N 1
ATOM 603 C CA . ASN A 1 83 ? 7.479 3.018 0.564 1.00 91.44 83 ASN A CA 1
ATOM 604 C C . ASN A 1 83 ? 6.135 2.965 -0.170 1.00 91.44 83 ASN A C 1
ATOM 606 O O . ASN A 1 83 ? 6.015 2.311 -1.206 1.00 91.44 83 ASN A O 1
ATOM 610 N N . TRP A 1 84 ? 5.125 3.688 0.319 1.00 92.19 84 TRP A N 1
ATOM 611 C CA . TRP A 1 84 ? 3.864 3.846 -0.407 1.00 92.19 84 TRP A CA 1
ATOM 612 C C . TRP A 1 84 ? 4.061 4.631 -1.706 1.00 92.19 84 TRP A C 1
ATOM 614 O O . TRP A 1 84 ? 3.542 4.233 -2.751 1.00 92.19 84 TRP A O 1
ATOM 624 N N . VAL A 1 85 ? 4.868 5.694 -1.667 1.00 90.56 85 VAL A N 1
ATOM 625 C CA . VAL A 1 85 ? 5.215 6.482 -2.858 1.00 90.56 85 VAL A CA 1
ATOM 626 C C . VAL A 1 85 ? 5.987 5.640 -3.877 1.00 90.56 85 VAL A C 1
ATOM 628 O O . VAL A 1 85 ? 5.681 5.713 -5.067 1.00 90.56 85 VAL A O 1
ATOM 631 N N . ALA A 1 86 ? 6.911 4.781 -3.439 1.00 89.44 86 ALA A N 1
ATOM 632 C CA . ALA A 1 86 ? 7.628 3.849 -4.315 1.00 89.44 86 ALA A CA 1
ATOM 633 C C . ALA A 1 86 ? 6.686 2.856 -5.028 1.00 89.44 86 ALA A C 1
ATOM 635 O O . ALA A 1 86 ? 6.904 2.507 -6.188 1.00 89.44 86 ALA A O 1
ATOM 636 N N . LEU A 1 87 ? 5.579 2.466 -4.386 1.00 89.56 87 LEU A N 1
ATOM 637 C CA . LEU A 1 87 ? 4.505 1.674 -5.008 1.00 89.56 87 LEU A CA 1
ATOM 638 C C . LEU A 1 87 ? 3.606 2.499 -5.953 1.00 89.56 87 LEU A C 1
ATOM 640 O O . LEU A 1 87 ? 2.677 1.965 -6.565 1.00 89.56 87 LEU A O 1
ATOM 644 N N . GLY A 1 88 ? 3.862 3.800 -6.095 1.00 89.12 88 GLY A N 1
ATOM 645 C CA . GLY A 1 88 ? 3.053 4.728 -6.881 1.00 89.12 88 GLY A CA 1
ATOM 646 C C . GLY A 1 88 ? 1.728 5.097 -6.211 1.00 89.12 88 GLY A C 1
ATOM 647 O O . GLY A 1 88 ? 0.787 5.484 -6.907 1.00 89.12 88 GLY A O 1
ATOM 648 N N . VAL A 1 89 ? 1.629 4.948 -4.887 1.00 90.62 89 VAL A N 1
ATOM 649 C CA . VAL A 1 89 ? 0.453 5.315 -4.091 1.00 90.62 89 VAL A CA 1
ATOM 650 C C . VAL A 1 89 ? 0.625 6.739 -3.567 1.00 90.62 89 VAL A C 1
ATOM 652 O O . VAL A 1 89 ? 1.677 7.102 -3.047 1.00 90.62 89 VAL A O 1
ATOM 655 N N . ARG A 1 90 ? -0.419 7.564 -3.700 1.00 86.00 90 ARG A N 1
ATOM 656 C CA . ARG A 1 90 ? -0.409 8.938 -3.182 1.00 86.00 90 ARG A CA 1
ATOM 657 C C . ARG A 1 90 ? -0.659 8.916 -1.677 1.00 86.00 90 ARG A C 1
ATOM 659 O O . ARG A 1 90 ? -1.676 8.381 -1.237 1.00 86.00 90 ARG A O 1
ATOM 666 N N . THR A 1 91 ? 0.239 9.529 -0.918 1.00 84.31 91 THR A N 1
ATOM 667 C CA . THR A 1 91 ? 0.081 9.780 0.517 1.00 84.31 91 THR A CA 1
ATOM 668 C C . THR A 1 91 ? -0.276 11.249 0.740 1.00 84.31 91 THR A C 1
ATOM 670 O O . THR A 1 91 ? -0.044 12.101 -0.119 1.00 84.31 91 THR A O 1
ATOM 673 N N . ASP A 1 92 ? -0.883 11.562 1.875 1.00 73.12 92 ASP A N 1
ATOM 674 C CA . ASP A 1 92 ? -1.321 12.907 2.267 1.00 73.12 92 ASP A CA 1
ATOM 675 C C . ASP A 1 92 ? -0.196 13.765 2.874 1.00 73.12 92 ASP A C 1
ATOM 677 O O . ASP A 1 92 ? -0.452 14.734 3.583 1.00 73.12 92 ASP A O 1
ATOM 681 N N . GLY A 1 93 ? 1.063 13.451 2.556 1.00 64.06 93 GLY A N 1
ATOM 682 C CA . GLY A 1 93 ? 2.213 14.236 3.005 1.00 64.06 93 GLY A CA 1
ATOM 683 C C . GLY A 1 93 ? 2.538 14.070 4.490 1.00 64.06 93 GLY A C 1
ATOM 684 O O . GLY A 1 93 ? 3.262 14.898 5.039 1.00 64.06 93 GLY A O 1
ATOM 685 N N . SER A 1 94 ? 2.039 13.011 5.145 1.00 61.34 94 SER A N 1
ATOM 686 C CA . SER A 1 94 ? 2.447 12.677 6.513 1.00 61.34 94 SER A CA 1
ATOM 687 C C . SER A 1 94 ? 3.974 12.580 6.597 1.00 61.34 94 SER A C 1
ATOM 689 O O . SER A 1 94 ? 4.594 11.963 5.724 1.00 61.34 94 SER A O 1
ATOM 691 N N . ALA A 1 95 ? 4.566 13.155 7.646 1.00 54.94 95 ALA A N 1
ATOM 692 C CA . ALA A 1 95 ? 6.013 13.209 7.841 1.00 54.94 95 ALA A CA 1
ATOM 693 C C . ALA A 1 95 ? 6.697 11.845 7.608 1.00 54.94 95 ALA A C 1
ATOM 695 O O . ALA A 1 95 ? 6.168 10.806 8.005 1.00 54.94 95 ALA A O 1
ATOM 696 N N . ASN A 1 96 ? 7.897 11.874 7.010 1.00 58.38 96 ASN A N 1
ATOM 697 C CA . ASN A 1 96 ? 8.711 10.738 6.525 1.00 58.38 96 ASN A CA 1
ATOM 698 C C . ASN A 1 96 ? 9.093 9.656 7.567 1.00 58.38 96 ASN A C 1
ATOM 700 O O . ASN A 1 96 ? 10.009 8.879 7.341 1.00 58.38 96 ASN A O 1
ATOM 704 N N . ARG A 1 97 ? 8.451 9.583 8.735 1.00 59.75 97 ARG A N 1
ATOM 705 C CA . ARG A 1 97 ? 8.770 8.598 9.784 1.00 59.75 97 ARG A CA 1
ATOM 706 C C . ARG A 1 97 ? 7.561 7.878 10.364 1.00 59.75 97 ARG A C 1
ATOM 708 O O . ARG A 1 97 ? 7.739 6.865 11.036 1.00 59.75 97 ARG A O 1
ATOM 715 N N . THR A 1 98 ? 6.346 8.354 10.103 1.00 79.25 98 THR A N 1
ATOM 716 C CA . THR A 1 98 ? 5.143 7.710 10.635 1.00 79.25 98 THR A CA 1
ATOM 717 C C . THR A 1 98 ? 4.685 6.614 9.679 1.00 79.25 98 THR A C 1
ATOM 719 O O . THR A 1 98 ? 4.592 6.828 8.468 1.00 79.25 98 THR A O 1
ATOM 722 N N . LYS A 1 99 ? 4.410 5.420 10.217 1.00 90.12 99 LYS A N 1
ATOM 723 C CA . LYS A 1 99 ? 3.785 4.347 9.438 1.00 90.12 99 LYS A CA 1
ATOM 724 C C . LYS A 1 99 ? 2.370 4.770 9.047 1.00 90.12 99 LYS A C 1
ATOM 726 O O . LYS A 1 99 ? 1.573 5.156 9.900 1.00 90.12 99 LYS A O 1
ATOM 731 N N . LEU A 1 100 ? 2.071 4.652 7.762 1.00 93.69 100 LEU A N 1
ATOM 732 C CA . LEU A 1 100 ? 0.728 4.732 7.215 1.00 93.69 100 LEU A CA 1
ATOM 733 C C . LEU A 1 100 ? 0.188 3.323 7.004 1.00 93.69 100 LEU A C 1
ATOM 735 O O . LEU A 1 100 ? 0.908 2.437 6.529 1.00 93.69 100 LEU A O 1
ATOM 739 N N . TRP A 1 101 ? -1.085 3.152 7.326 1.0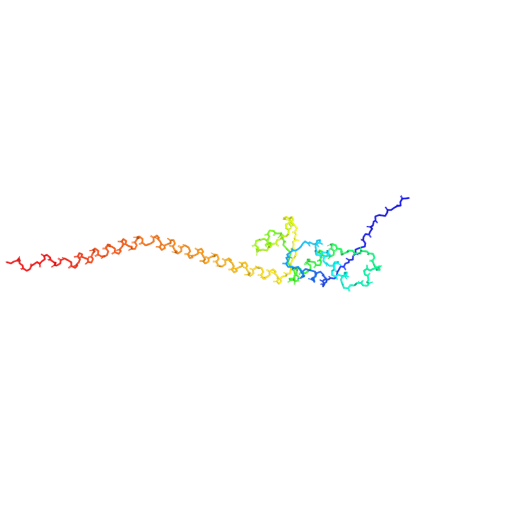0 94.75 101 TRP A N 1
ATOM 740 C CA . TRP A 1 101 ? -1.779 1.876 7.331 1.00 94.75 101 TRP A CA 1
ATOM 741 C C . TRP A 1 101 ? -2.764 1.797 6.178 1.00 94.75 101 TRP A C 1
ATOM 743 O O . TRP A 1 101 ? -3.505 2.745 5.910 1.00 94.75 101 TRP A O 1
ATOM 753 N N . TRP A 1 102 ? -2.786 0.654 5.499 1.00 95.69 102 TRP A N 1
ATOM 754 C CA . TRP A 1 102 ? -3.766 0.371 4.458 1.00 95.69 102 TRP A CA 1
ATOM 755 C C . TRP A 1 102 ? -4.124 -1.112 4.420 1.00 95.69 102 TRP A C 1
ATOM 757 O O . TRP A 1 102 ? -3.389 -1.948 4.940 1.00 95.69 102 TRP A O 1
ATOM 767 N N . SER A 1 103 ? -5.250 -1.462 3.799 1.00 96.12 103 SER A N 1
ATOM 768 C CA . SER A 1 103 ? -5.638 -2.872 3.669 1.00 96.12 103 SER A CA 1
ATOM 769 C C . SER A 1 103 ? -4.673 -3.645 2.761 1.00 96.12 103 SER A C 1
ATOM 771 O O . SER A 1 103 ? -4.199 -3.123 1.745 1.00 96.12 103 SER A O 1
ATOM 773 N N . VAL A 1 104 ? -4.417 -4.914 3.094 1.00 95.88 104 VAL A N 1
ATOM 774 C CA . VAL A 1 104 ? -3.544 -5.788 2.291 1.00 95.88 104 VAL A CA 1
ATOM 775 C C . VAL A 1 104 ? -4.074 -5.979 0.877 1.00 95.88 104 VAL A C 1
ATOM 777 O O . VAL A 1 104 ? -3.286 -5.974 -0.066 1.00 95.88 104 VAL A O 1
ATOM 780 N N . ASP A 1 105 ? -5.390 -6.088 0.696 1.00 94.38 105 ASP A N 1
ATOM 781 C CA . ASP A 1 105 ? -5.994 -6.236 -0.632 1.00 94.38 105 ASP A CA 1
ATOM 782 C C . ASP A 1 105 ? -5.653 -5.055 -1.543 1.00 94.38 105 ASP A C 1
ATOM 784 O O . ASP A 1 105 ? -5.257 -5.231 -2.698 1.00 94.38 105 ASP A O 1
ATOM 788 N N . ARG A 1 106 ? -5.740 -3.834 -1.007 1.00 93.62 106 ARG A N 1
ATOM 789 C CA . ARG A 1 106 ? -5.383 -2.619 -1.741 1.00 93.62 106 ARG A CA 1
ATOM 790 C C . ARG A 1 106 ? -3.885 -2.512 -1.989 1.00 93.62 106 ARG A C 1
ATOM 792 O O . ARG A 1 106 ? -3.481 -2.167 -3.099 1.00 93.62 106 ARG A O 1
ATOM 799 N N . TRP A 1 107 ? -3.066 -2.864 -1.002 1.00 94.56 107 TRP A N 1
ATOM 800 C CA . TRP A 1 107 ? -1.618 -2.934 -1.180 1.00 94.56 107 TRP A CA 1
ATOM 801 C C . TRP A 1 107 ? -1.232 -3.914 -2.300 1.00 94.56 107 TRP A C 1
ATOM 803 O O . TRP A 1 107 ? -0.469 -3.543 -3.190 1.00 94.56 107 TRP A O 1
ATOM 813 N N . ARG A 1 108 ? -1.814 -5.121 -2.331 1.00 94.94 108 ARG A N 1
ATOM 814 C CA . ARG A 1 108 ? -1.581 -6.121 -3.391 1.00 94.94 108 ARG A CA 1
ATOM 815 C C . ARG A 1 108 ? -1.969 -5.593 -4.767 1.00 94.94 108 ARG A C 1
ATOM 817 O O . ARG A 1 108 ? -1.221 -5.774 -5.726 1.00 94.94 108 ARG A O 1
ATOM 824 N N . GLN A 1 109 ? -3.109 -4.910 -4.871 1.00 94.38 109 GLN A N 1
ATOM 825 C CA . GLN A 1 109 ? -3.538 -4.275 -6.121 1.00 94.38 109 GLN A CA 1
ATOM 826 C C . GLN A 1 109 ? -2.534 -3.214 -6.590 1.00 94.38 109 GLN A C 1
ATOM 828 O O . GLN A 1 109 ? -2.170 -3.199 -7.768 1.00 94.38 109 GLN A O 1
ATOM 833 N N . ALA A 1 110 ? -2.060 -2.359 -5.680 1.00 93.19 110 ALA A N 1
ATOM 834 C CA . ALA A 1 110 ? -1.073 -1.328 -5.990 1.00 93.19 110 ALA A CA 1
ATOM 835 C C . ALA A 1 110 ? 0.274 -1.935 -6.414 1.00 93.19 110 ALA A C 1
ATOM 837 O O . ALA A 1 110 ? 0.823 -1.546 -7.445 1.00 93.19 110 ALA A O 1
ATOM 838 N N . ALA A 1 111 ? 0.758 -2.942 -5.684 1.00 93.62 111 ALA A N 1
ATOM 839 C CA . ALA A 1 111 ? 1.986 -3.663 -6.003 1.00 93.62 111 ALA A CA 1
ATOM 840 C C . ALA A 1 111 ? 1.908 -4.339 -7.382 1.00 93.62 111 ALA A C 1
ATOM 842 O O . ALA A 1 111 ? 2.807 -4.172 -8.204 1.00 93.62 111 ALA A O 1
ATOM 843 N N . ALA A 1 112 ? 0.800 -5.017 -7.692 1.00 95.12 112 ALA A N 1
ATOM 844 C CA . ALA A 1 112 ? 0.589 -5.620 -9.006 1.00 95.12 112 ALA A CA 1
ATOM 845 C C . ALA A 1 112 ? 0.525 -4.567 -10.127 1.00 95.12 112 ALA A C 1
ATOM 847 O O . ALA A 1 112 ? 1.061 -4.774 -11.215 1.00 95.12 112 ALA A O 1
ATOM 848 N N . ALA A 1 113 ? -0.112 -3.420 -9.877 1.00 93.44 113 ALA A N 1
ATOM 849 C CA . ALA A 1 11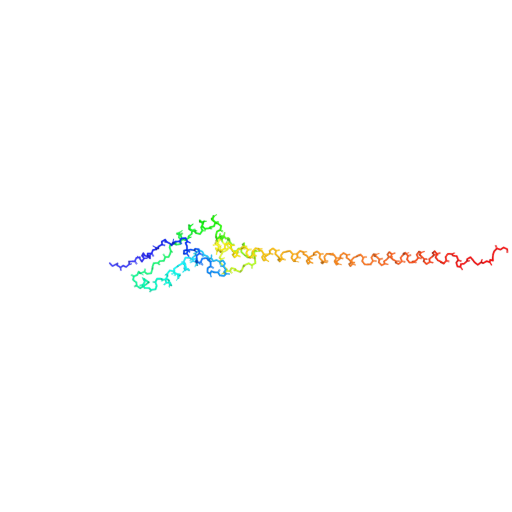3 ? -0.150 -2.317 -10.835 1.00 93.44 113 ALA A CA 1
ATOM 850 C C . ALA A 1 113 ? 1.227 -1.672 -11.052 1.00 93.44 113 ALA A C 1
ATOM 852 O O . ALA A 1 113 ? 1.503 -1.188 -12.150 1.00 93.44 113 ALA A O 1
ATOM 853 N N . ARG A 1 114 ? 2.090 -1.643 -10.030 1.00 92.44 114 ARG A N 1
ATOM 854 C CA . ARG A 1 114 ? 3.477 -1.192 -10.169 1.00 92.44 114 ARG A CA 1
ATOM 855 C C . ARG A 1 114 ? 4.304 -2.193 -10.973 1.00 92.44 114 ARG A C 1
ATOM 857 O O . ARG A 1 114 ? 4.883 -1.792 -11.972 1.00 92.44 114 ARG A O 1
ATOM 864 N N . ALA A 1 115 ? 4.239 -3.479 -10.634 1.00 93.75 115 ALA A N 1
ATOM 865 C CA . ALA A 1 115 ? 4.957 -4.533 -11.353 1.00 93.75 115 ALA A CA 1
ATOM 866 C C . ALA A 1 115 ? 4.619 -4.566 -12.855 1.00 93.75 115 ALA A C 1
ATOM 868 O O . ALA A 1 115 ? 5.506 -4.716 -13.689 1.00 93.75 115 ALA A O 1
ATOM 869 N N . ARG A 1 116 ? 3.344 -4.360 -13.221 1.00 94.00 116 ARG A N 1
ATOM 870 C CA . ARG A 1 116 ? 2.940 -4.248 -14.634 1.00 94.00 116 ARG A CA 1
ATOM 871 C C . ARG A 1 116 ? 3.571 -3.050 -15.347 1.00 94.00 116 ARG A C 1
ATOM 873 O O . ARG A 1 116 ? 3.934 -3.178 -16.509 1.00 94.00 116 ARG A O 1
ATOM 880 N N . ARG A 1 117 ? 3.685 -1.906 -14.667 1.00 93.00 117 ARG A N 1
ATOM 881 C CA . ARG A 1 117 ? 4.328 -0.706 -15.222 1.00 93.00 117 ARG A CA 1
ATOM 882 C C . ARG A 1 117 ? 5.829 -0.909 -15.392 1.00 93.00 117 ARG A C 1
ATOM 884 O O . ARG A 1 117 ? 6.339 -0.618 -16.461 1.00 93.00 117 ARG A O 1
ATOM 891 N N . ASP A 1 118 ? 6.494 -1.486 -14.394 1.00 93.38 118 ASP A N 1
ATOM 892 C CA . ASP A 1 118 ? 7.928 -1.794 -14.467 1.00 93.38 118 ASP A CA 1
ATOM 893 C C . ASP A 1 118 ? 8.246 -2.748 -15.627 1.00 93.38 118 ASP A C 1
ATOM 895 O O . ASP A 1 118 ? 9.220 -2.560 -16.352 1.00 93.38 118 ASP A O 1
ATOM 899 N N . GLU A 1 119 ? 7.389 -3.746 -15.850 1.00 94.44 119 GLU A N 1
ATOM 900 C CA . GLU A 1 119 ? 7.509 -4.658 -16.986 1.00 94.44 119 GLU A CA 1
ATOM 901 C C . GLU A 1 119 ? 7.342 -3.944 -18.334 1.00 94.44 119 GLU A C 1
ATOM 903 O O . GLU A 1 119 ? 8.080 -4.214 -19.282 1.00 94.44 119 GLU A O 1
ATOM 908 N N . GLU A 1 120 ? 6.380 -3.028 -18.436 1.00 94.12 120 GLU A N 1
ATOM 909 C CA . GLU A 1 120 ? 6.170 -2.240 -19.649 1.00 94.12 120 GLU A CA 1
ATOM 910 C C . GLU A 1 120 ? 7.343 -1.289 -19.919 1.00 94.12 120 GLU A C 1
ATOM 912 O O . GLU A 1 120 ? 7.820 -1.207 -21.052 1.00 94.12 120 GLU A O 1
ATOM 917 N N . ASP A 1 121 ? 7.844 -0.614 -18.885 1.00 93.81 121 ASP A N 1
ATOM 918 C CA . ASP A 1 121 ? 8.994 0.282 -18.983 1.00 93.81 121 ASP A CA 1
ATOM 919 C C . ASP A 1 121 ? 10.251 -0.487 -19.407 1.00 93.81 121 ASP A C 1
ATOM 921 O O . ASP A 1 121 ? 10.947 -0.063 -20.332 1.00 93.81 121 ASP A O 1
ATOM 925 N N . ARG A 1 122 ? 10.478 -1.683 -18.848 1.00 94.44 122 ARG A N 1
ATOM 926 C CA . ARG A 1 122 ? 11.571 -2.572 -19.263 1.00 94.44 122 ARG A CA 1
ATOM 927 C C . ARG A 1 122 ? 11.476 -2.958 -20.738 1.00 94.44 122 ARG A C 1
ATOM 929 O O . ARG A 1 122 ? 12.464 -2.849 -21.459 1.00 94.44 122 ARG A O 1
ATOM 936 N N . ARG A 1 123 ? 10.291 -3.346 -21.221 1.00 94.56 123 ARG A N 1
ATOM 937 C CA . ARG A 1 123 ? 10.085 -3.672 -22.646 1.00 94.56 123 ARG A CA 1
ATOM 938 C C . ARG A 1 123 ? 10.322 -2.473 -23.555 1.00 94.56 123 ARG A C 1
ATOM 940 O O . ARG A 1 123 ? 10.886 -2.622 -24.635 1.00 94.56 123 ARG A O 1
ATOM 947 N N . ARG A 1 124 ? 9.908 -1.276 -23.133 1.00 94.00 124 ARG A N 1
ATOM 948 C CA . ARG A 1 124 ? 10.159 -0.034 -23.881 1.00 94.00 124 ARG A CA 1
ATOM 949 C C . ARG A 1 124 ? 11.648 0.284 -23.948 1.00 94.00 124 ARG A C 1
ATOM 951 O O . ARG A 1 124 ? 12.125 0.711 -24.995 1.00 94.00 124 ARG A O 1
ATOM 958 N N . GLU A 1 125 ? 12.383 0.081 -22.860 1.00 94.12 125 GLU A N 1
ATOM 959 C CA . GLU A 1 125 ? 13.837 0.242 -22.855 1.00 94.12 125 GLU A CA 1
ATOM 960 C C . GLU A 1 125 ? 14.535 -0.781 -23.750 1.00 94.12 125 GLU A C 1
ATOM 962 O O . GLU A 1 125 ? 15.423 -0.407 -24.514 1.00 94.12 125 GLU A O 1
ATOM 967 N N . GLU A 1 126 ? 14.129 -2.050 -23.693 1.00 93.38 126 GLU A N 1
ATOM 968 C CA . GLU A 1 126 ? 14.647 -3.106 -24.568 1.00 93.38 126 GLU A CA 1
ATOM 969 C C . GLU A 1 126 ? 14.406 -2.761 -26.047 1.00 93.38 126 GLU A C 1
ATOM 971 O O . GLU A 1 126 ? 15.351 -2.782 -26.834 1.00 93.38 126 GLU A O 1
ATOM 976 N N . ALA A 1 127 ? 13.196 -2.320 -26.404 1.00 92.19 127 ALA A N 1
ATOM 977 C CA . ALA A 1 127 ? 12.868 -1.892 -27.764 1.00 92.19 127 ALA A CA 1
ATOM 978 C C . ALA A 1 127 ? 13.709 -0.689 -28.229 1.00 92.19 127 ALA A C 1
ATOM 980 O O . ALA A 1 127 ? 14.202 -0.677 -29.355 1.00 92.19 127 ALA A O 1
ATOM 981 N N . ARG A 1 128 ? 13.932 0.308 -27.358 1.00 92.19 128 ARG A N 1
ATOM 982 C CA . ARG A 1 128 ? 14.812 1.452 -27.669 1.00 92.19 128 ARG A CA 1
ATOM 983 C C . ARG A 1 128 ? 16.254 1.010 -27.903 1.00 92.19 128 ARG A C 1
ATOM 985 O O . ARG A 1 128 ? 16.893 1.483 -28.836 1.00 92.19 128 ARG A O 1
ATOM 992 N N . ARG A 1 129 ? 16.764 0.085 -27.083 1.00 91.19 129 ARG A N 1
ATOM 993 C CA . ARG A 1 129 ? 18.117 -0.467 -27.249 1.00 91.19 129 ARG A CA 1
ATOM 994 C C . ARG A 1 129 ? 18.246 -1.251 -28.551 1.00 91.19 129 ARG A C 1
ATOM 996 O O . ARG A 1 129 ? 19.264 -1.122 -29.226 1.00 91.19 129 ARG A O 1
ATOM 1003 N N . GLU A 1 130 ? 17.241 -2.044 -28.912 1.00 89.88 130 GLU A N 1
ATOM 1004 C CA . GLU A 1 130 ? 17.221 -2.768 -30.185 1.00 89.88 130 GLU A CA 1
ATOM 1005 C C . GLU A 1 130 ? 17.188 -1.805 -31.379 1.00 89.88 130 GLU A C 1
ATOM 1007 O O . GLU A 1 130 ? 17.962 -1.975 -32.322 1.00 89.88 130 GLU A O 1
ATOM 1012 N N . GLU A 1 131 ? 16.379 -0.744 -31.313 1.00 88.56 131 GLU A N 1
ATOM 1013 C CA . GLU A 1 131 ? 16.347 0.296 -32.344 1.00 88.56 131 GLU A CA 1
ATOM 1014 C C . GLU A 1 131 ? 17.704 1.005 -32.481 1.00 88.56 131 GLU A C 1
ATOM 1016 O O . GLU A 1 131 ? 18.212 1.172 -33.592 1.00 88.56 131 GLU A O 1
ATOM 1021 N N . ASP A 1 132 ? 18.337 1.372 -31.365 1.00 88.50 132 ASP A N 1
ATOM 1022 C CA . ASP A 1 132 ? 19.665 1.992 -31.361 1.00 88.50 132 ASP A CA 1
ATOM 1023 C C . ASP A 1 132 ? 20.733 1.064 -31.959 1.00 88.50 132 ASP A C 1
ATOM 1025 O O . ASP A 1 132 ? 21.603 1.509 -32.719 1.00 88.50 132 ASP A O 1
ATOM 1029 N N . LEU A 1 133 ? 20.666 -0.238 -31.664 1.00 87.06 133 LEU A N 1
ATOM 1030 C CA . LEU A 1 133 ? 21.541 -1.242 -32.268 1.00 87.06 133 LEU A CA 1
ATOM 1031 C C . LEU A 1 133 ? 21.287 -1.374 -33.773 1.00 87.06 133 LEU A C 1
ATOM 1033 O O . LEU A 1 133 ? 22.246 -1.371 -34.546 1.00 87.06 133 LEU A O 1
ATOM 1037 N N . ALA A 1 134 ? 20.027 -1.425 -34.207 1.00 83.69 134 ALA A N 1
ATOM 1038 C CA . ALA A 1 134 ? 19.662 -1.491 -35.620 1.00 83.69 134 ALA A CA 1
ATOM 1039 C C . ALA A 1 134 ? 20.144 -0.251 -36.391 1.00 83.69 134 ALA A C 1
ATOM 1041 O O . ALA A 1 134 ? 20.721 -0.376 -37.474 1.00 83.69 134 ALA A O 1
ATOM 1042 N N . ARG A 1 135 ? 20.003 0.947 -35.807 1.00 83.75 135 ARG A N 1
ATOM 1043 C CA . ARG A 1 135 ? 20.519 2.204 -36.375 1.00 83.75 135 ARG A CA 1
ATOM 1044 C C . ARG A 1 135 ? 22.036 2.179 -36.537 1.00 83.75 135 ARG A C 1
ATOM 1046 O O . ARG A 1 135 ? 22.536 2.632 -37.561 1.00 83.75 135 ARG A O 1
ATOM 1053 N N . ARG A 1 136 ? 22.773 1.623 -35.571 1.00 80.44 136 ARG A N 1
ATOM 1054 C CA . ARG A 1 136 ? 24.239 1.477 -35.658 1.00 80.44 136 ARG A CA 1
ATOM 1055 C C . ARG A 1 136 ? 24.669 0.419 -36.674 1.00 80.44 136 ARG A C 1
ATOM 1057 O O . ARG A 1 136 ? 25.689 0.592 -37.335 1.00 80.44 136 ARG A O 1
ATOM 1064 N N . GLN A 1 137 ? 23.903 -0.661 -36.815 1.00 76.62 137 GLN A N 1
ATOM 1065 C CA . GLN A 1 137 ? 24.201 -1.736 -37.762 1.00 76.62 137 GLN A CA 1
ATOM 1066 C C . GLN A 1 137 ? 23.800 -1.396 -39.203 1.00 76.62 137 GLN A C 1
ATOM 1068 O O . GLN A 1 137 ? 24.380 -1.956 -40.127 1.00 76.62 137 GLN A O 1
ATOM 1073 N N . SER A 1 138 ? 22.861 -0.472 -39.422 1.00 74.44 138 SER A N 1
ATOM 1074 C CA . SER A 1 138 ? 22.378 -0.096 -40.759 1.00 74.44 138 SER A CA 1
ATOM 1075 C C . SER A 1 138 ? 23.483 0.452 -41.690 1.00 74.44 138 SER A C 1
ATOM 1077 O O . SER A 1 138 ? 23.641 -0.087 -42.789 1.00 74.44 138 SER A O 1
ATOM 1079 N N . PRO A 1 139 ? 24.344 1.405 -41.271 1.00 78.62 139 PRO A N 1
ATOM 1080 C CA . PRO A 1 139 ? 25.481 1.843 -42.084 1.00 78.62 139 PRO A CA 1
ATOM 1081 C C . PRO A 1 139 ? 26.496 0.729 -42.355 1.00 78.62 139 PRO A C 1
ATOM 1083 O O . PRO A 1 139 ? 26.994 0.603 -43.470 1.00 78.62 139 PRO A O 1
ATOM 1086 N N . VAL A 1 140 ? 26.777 -0.110 -41.352 1.00 77.06 140 VAL A N 1
ATOM 1087 C CA . VAL A 1 140 ? 27.712 -1.240 -41.480 1.00 77.06 140 VAL A CA 1
ATOM 1088 C C . VAL A 1 140 ? 27.179 -2.265 -42.480 1.00 77.06 140 VAL A C 1
ATOM 1090 O O . VAL A 1 140 ? 27.912 -2.725 -43.350 1.00 77.06 140 VAL A O 1
ATOM 1093 N N . ARG A 1 141 ? 25.888 -2.588 -42.401 1.00 78.06 141 ARG A N 1
ATOM 1094 C CA . ARG A 1 141 ? 25.217 -3.515 -43.312 1.00 78.06 141 ARG A CA 1
ATOM 1095 C C . ARG A 1 141 ? 25.185 -2.976 -44.741 1.00 78.06 141 ARG A C 1
ATOM 1097 O O . ARG A 1 141 ? 25.524 -3.714 -45.658 1.00 78.06 141 ARG A O 1
ATOM 1104 N N . SER A 1 142 ? 24.867 -1.693 -44.913 1.00 76.25 142 SER A N 1
ATOM 1105 C CA . SER A 1 142 ? 24.888 -1.015 -46.216 1.00 76.25 142 SER A CA 1
ATOM 1106 C C . SER A 1 142 ? 26.290 -1.008 -46.846 1.00 76.25 142 SER A C 1
ATOM 1108 O O . SER A 1 142 ? 26.452 -1.316 -48.030 1.00 76.25 142 SER A O 1
ATOM 1110 N N . ALA A 1 143 ? 27.334 -0.762 -46.045 1.00 82.25 143 ALA A N 1
ATOM 1111 C CA . ALA A 1 143 ? 28.720 -0.836 -46.505 1.00 82.25 143 ALA A CA 1
ATOM 1112 C C . ALA A 1 143 ? 29.114 -2.264 -46.930 1.00 82.25 143 ALA A C 1
ATOM 1114 O O . ALA A 1 143 ? 29.720 -2.450 -47.984 1.00 82.25 143 ALA A O 1
ATOM 1115 N N . VAL A 1 144 ? 28.731 -3.284 -46.151 1.00 86.56 144 VAL A N 1
ATOM 1116 C CA . VAL A 1 144 ? 28.981 -4.696 -46.494 1.00 86.56 144 VAL A CA 1
ATOM 1117 C C . VAL A 1 144 ? 28.252 -5.094 -47.779 1.00 86.56 144 VAL A C 1
ATOM 1119 O O . VAL A 1 144 ? 28.848 -5.733 -48.645 1.00 86.56 144 VAL A O 1
ATOM 1122 N N . GLU A 1 145 ? 26.986 -4.707 -47.937 1.00 86.25 145 GLU A N 1
ATOM 1123 C CA . GLU A 1 145 ? 26.213 -4.981 -49.154 1.00 86.25 145 GLU A CA 1
ATOM 1124 C C . GLU A 1 145 ? 26.834 -4.314 -50.386 1.00 86.25 145 GLU A C 1
ATOM 1126 O O . GLU A 1 145 ? 26.992 -4.986 -51.406 1.00 86.25 145 GLU A O 1
ATOM 1131 N N . SER A 1 146 ? 27.295 -3.065 -50.265 1.00 83.81 146 SER A N 1
ATOM 1132 C CA . SER A 1 146 ? 27.989 -2.348 -51.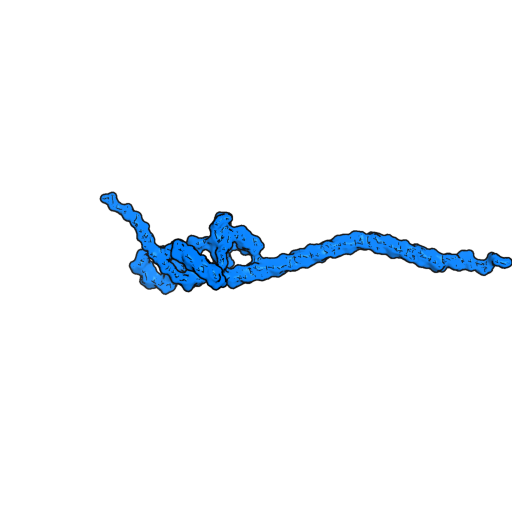346 1.00 83.81 146 SER A CA 1
ATOM 1133 C C . SER A 1 146 ? 29.264 -3.077 -51.792 1.00 83.81 146 SER A C 1
ATOM 1135 O O . SER A 1 146 ? 29.469 -3.301 -52.984 1.00 83.81 146 SER A O 1
ATOM 1137 N N . VAL A 1 147 ? 30.085 -3.545 -50.843 1.00 89.44 147 VAL A N 1
ATOM 1138 C CA . VAL A 1 147 ? 31.306 -4.322 -51.141 1.00 89.44 147 VAL A CA 1
ATOM 1139 C C . VAL A 1 147 ? 30.971 -5.661 -51.810 1.00 89.44 147 VAL A C 1
ATOM 1141 O O . VAL A 1 147 ? 31.653 -6.100 -52.741 1.00 89.44 147 VAL A O 1
ATOM 1144 N N . LEU A 1 148 ? 29.910 -6.337 -51.363 1.00 90.12 148 LEU A N 1
ATOM 1145 C CA . LEU A 1 148 ? 29.465 -7.594 -51.971 1.00 90.12 148 LEU A CA 1
ATOM 1146 C C . LEU A 1 148 ? 28.897 -7.384 -53.379 1.00 90.12 148 LEU A C 1
ATOM 1148 O O . LEU A 1 148 ? 29.100 -8.227 -54.257 1.00 90.12 148 LEU A O 1
ATOM 1152 N N . GLU A 1 149 ? 28.171 -6.295 -53.619 1.00 86.75 149 GLU A N 1
ATOM 1153 C CA . GLU A 1 149 ? 27.714 -5.908 -54.955 1.00 86.75 149 GLU A CA 1
ATOM 1154 C C . GLU A 1 149 ? 28.872 -5.582 -55.888 1.00 86.75 149 GLU A C 1
ATOM 1156 O O . GLU A 1 149 ? 28.903 -6.114 -56.999 1.00 86.75 149 GLU A O 1
ATOM 1161 N N . GLU A 1 150 ? 29.858 -4.816 -55.424 1.00 87.81 150 GLU A N 1
ATOM 1162 C CA . GLU A 1 150 ? 31.065 -4.508 -56.187 1.00 87.81 150 GLU A CA 1
ATOM 1163 C C . GLU A 1 150 ? 31.807 -5.796 -56.573 1.00 87.81 150 GLU A C 1
ATOM 1165 O O . GLU A 1 150 ? 32.113 -6.028 -57.744 1.00 87.81 150 GLU A O 1
ATOM 1170 N N . ARG A 1 151 ? 31.998 -6.721 -55.626 1.00 86.50 151 ARG A N 1
ATOM 1171 C CA . ARG A 1 151 ? 32.641 -8.015 -55.899 1.00 86.50 151 ARG A CA 1
ATOM 1172 C C . ARG A 1 151 ? 31.852 -8.869 -56.898 1.00 86.50 151 ARG A C 1
ATOM 1174 O O . ARG A 1 151 ? 32.445 -9.513 -57.766 1.00 86.50 151 ARG A O 1
ATOM 1181 N N . ARG A 1 152 ? 30.517 -8.870 -56.811 1.00 88.44 152 ARG A N 1
ATOM 1182 C CA . ARG A 1 152 ? 29.638 -9.556 -57.778 1.00 88.44 152 ARG A CA 1
ATOM 1183 C C . ARG A 1 152 ? 29.679 -8.896 -59.153 1.00 88.44 152 ARG A C 1
ATOM 1185 O O . ARG A 1 152 ? 29.607 -9.593 -60.164 1.00 88.44 152 ARG A O 1
ATOM 1192 N N . TRP A 1 153 ? 29.787 -7.573 -59.213 1.00 86.94 153 TRP A N 1
ATOM 1193 C CA . TRP A 1 153 ? 29.972 -6.832 -60.457 1.00 86.94 153 TRP A CA 1
ATOM 1194 C C . TRP A 1 153 ? 31.309 -7.187 -61.113 1.00 86.94 153 TRP A C 1
ATOM 1196 O O . TRP A 1 153 ? 31.317 -7.536 -62.294 1.00 86.94 153 TRP A O 1
ATOM 1206 N N . TRP A 1 154 ? 32.401 -7.214 -60.346 1.00 83.06 154 TRP A N 1
ATOM 1207 C CA . TRP A 1 154 ? 33.716 -7.639 -60.829 1.00 83.06 154 TRP A CA 1
ATOM 1208 C C . TRP A 1 154 ? 33.697 -9.069 -61.355 1.00 83.06 154 TRP A C 1
ATOM 1210 O O . TRP A 1 154 ? 34.163 -9.319 -62.460 1.00 83.06 154 TRP A O 1
ATOM 1220 N N . HIS A 1 155 ? 33.100 -10.007 -60.616 1.00 78.38 155 HIS A N 1
ATOM 1221 C CA . HIS A 1 155 ? 33.007 -11.398 -61.056 1.00 78.38 155 HIS A CA 1
ATOM 1222 C C . HIS A 1 155 ? 32.195 -11.553 -62.352 1.00 78.38 155 HIS A C 1
ATOM 1224 O O . HIS A 1 155 ? 32.575 -12.325 -63.227 1.00 78.38 155 HIS A O 1
ATOM 1230 N N . ARG A 1 156 ? 31.090 -10.810 -62.507 1.00 78.88 156 ARG A N 1
ATOM 1231 C CA . ARG A 1 156 ? 30.273 -10.838 -63.734 1.00 78.88 156 ARG A CA 1
ATOM 1232 C C . ARG A 1 156 ? 30.965 -10.186 -64.929 1.00 78.88 156 ARG A C 1
ATOM 1234 O O . ARG A 1 156 ? 30.785 -10.648 -66.049 1.00 78.88 156 ARG A O 1
ATOM 1241 N N . ASN A 1 157 ? 31.756 -9.138 -64.707 1.00 75.31 157 ASN A N 1
ATOM 1242 C CA . ASN A 1 157 ? 32.456 -8.428 -65.781 1.00 75.31 157 ASN A CA 1
ATOM 1243 C C . ASN A 1 157 ? 33.876 -8.954 -66.044 1.00 75.31 157 ASN A C 1
ATOM 1245 O O . ASN A 1 157 ? 34.508 -8.511 -66.999 1.00 75.31 157 ASN A O 1
ATOM 1249 N N . ARG A 1 158 ? 34.361 -9.929 -65.263 1.00 66.00 158 ARG A N 1
ATOM 1250 C CA . ARG A 1 158 ? 35.694 -10.533 -65.420 1.00 66.00 158 ARG A CA 1
ATOM 1251 C C . ARG A 1 158 ? 35.915 -11.155 -66.804 1.00 66.00 158 ARG A C 1
ATOM 1253 O O . ARG A 1 158 ? 37.021 -11.079 -67.314 1.00 66.00 158 ARG A O 1
ATOM 1260 N N . HIS A 1 159 ? 34.862 -11.679 -67.432 1.00 57.84 159 HIS A N 1
ATOM 1261 C CA . HIS A 1 159 ? 34.913 -12.256 -68.784 1.00 57.84 159 HIS A CA 1
ATOM 1262 C C . HIS A 1 159 ? 34.412 -11.305 -69.882 1.00 57.84 159 HIS A C 1
ATOM 1264 O O . HIS A 1 159 ? 34.246 -11.712 -71.025 1.00 57.84 159 HIS A O 1
ATOM 1270 N N . ARG A 1 160 ? 34.149 -10.028 -69.566 1.00 52.81 160 ARG A N 1
ATOM 1271 C CA . ARG A 1 160 ? 33.637 -9.062 -70.554 1.00 52.81 160 ARG A CA 1
ATOM 1272 C C . ARG A 1 160 ? 34.734 -8.474 -71.451 1.00 52.81 160 ARG A C 1
ATOM 1274 O O . ARG A 1 160 ? 34.417 -7.936 -72.505 1.00 52.81 160 ARG A O 1
ATOM 1281 N N . PHE A 1 161 ? 35.999 -8.593 -71.046 1.00 52.62 161 PHE A N 1
ATOM 1282 C CA . PHE A 1 161 ? 37.165 -8.129 -71.810 1.00 52.62 161 PHE A CA 1
ATOM 1283 C C . PHE A 1 161 ? 38.005 -9.265 -72.417 1.00 52.62 161 PHE A C 1
ATOM 1285 O O . PHE A 1 161 ? 38.969 -8.988 -73.123 1.00 52.62 161 PHE A O 1
ATOM 1292 N N . GLU A 1 162 ? 37.621 -10.528 -72.222 1.00 52.09 162 GLU A N 1
ATOM 1293 C CA . GLU A 1 162 ? 38.148 -11.651 -73.007 1.00 52.09 162 GLU A CA 1
ATOM 1294 C C . GLU A 1 162 ? 37.298 -11.783 -74.277 1.00 52.09 162 GLU A C 1
ATOM 1296 O O . GLU A 1 162 ? 36.414 -12.629 -74.395 1.00 52.09 162 GLU A O 1
ATOM 1301 N N . GLY A 1 163 ? 37.514 -10.863 -75.217 1.00 48.38 163 GLY A N 1
ATOM 1302 C CA . GLY A 1 163 ? 37.011 -11.028 -76.576 1.00 48.38 163 GLY A CA 1
ATOM 1303 C C . GLY A 1 163 ? 37.691 -12.232 -77.249 1.00 48.38 163 GLY A C 1
ATOM 1304 O O . GLY A 1 163 ? 38.877 -12.468 -77.006 1.00 48.38 163 GLY A O 1
ATOM 1305 N N . PRO A 1 164 ? 36.988 -12.998 -78.103 1.00 48.25 164 PRO A N 1
ATOM 1306 C CA . PRO A 1 164 ? 37.604 -14.045 -78.911 1.00 48.25 164 PRO A CA 1
ATOM 1307 C C . PRO A 1 164 ? 38.514 -13.387 -79.958 1.00 48.25 164 PRO A C 1
ATOM 1309 O O . PRO A 1 164 ? 38.052 -12.949 -81.007 1.00 48.25 164 PRO A O 1
ATOM 1312 N N . GLY A 1 165 ? 39.801 -13.248 -79.642 1.00 50.22 165 GLY A N 1
ATOM 1313 C CA . GLY A 1 165 ? 40.752 -12.555 -80.510 1.00 50.22 165 GLY A CA 1
ATOM 1314 C C . GLY A 1 165 ? 42.144 -12.408 -79.904 1.00 50.22 165 GLY A C 1
ATOM 1315 O O . GLY A 1 165 ? 42.654 -11.299 -79.804 1.00 50.22 165 GLY A O 1
ATOM 1316 N N . ALA A 1 166 ? 42.748 -13.514 -79.476 1.00 44.50 166 ALA A N 1
ATOM 1317 C CA . ALA A 1 166 ? 44.191 -13.610 -79.261 1.00 44.50 166 ALA A CA 1
ATOM 1318 C C . ALA A 1 166 ? 44.639 -15.014 -79.689 1.00 44.50 166 ALA A C 1
ATOM 1320 O O . ALA A 1 166 ? 44.818 -15.913 -78.870 1.00 44.50 166 ALA A O 1
ATOM 1321 N N . GLY A 1 167 ? 44.710 -15.194 -81.004 1.00 41.50 167 GLY A N 1
ATOM 1322 C CA . GLY A 1 167 ? 45.274 -16.333 -81.717 1.00 41.50 167 GLY A CA 1
ATOM 1323 C C . GLY A 1 167 ? 45.810 -15.823 -83.042 1.00 41.50 167 GLY A C 1
ATOM 1324 O O . GLY A 1 167 ? 45.093 -14.996 -83.651 1.00 41.50 167 GLY A O 1
#

pLDDT: mean 82.58, std 15.61, range [40.84, 96.94]

Sequence (167 aa):
MGASGEDRRTYAPSQEEVLAAVKSWGRPSSLESVAAAVDALRRSRDRLAAEADGASCASVEAVSGLLQELDEALQVKGYPSENWVALGVRTDGSANRTKLWWSVDRWRQAAAARARRDEEDRRREEARREEDLARRQSPVRSAVESVLEERRWWHRNRHRFEGPGAG